Protein AF-Q4VMG7-F1 (afdb_monomer_lite)

Sequence (62 aa):
FWWTSQRHDGKLWNLNAYRTDVIQALGGVETILEHTLFKATAFPSWEGLFWERASGFEESMK

Foldseek 3Di:
DVPDDCVPPNDPDDCPVVVVVVCVVCVHDVSVCVVDCVVVVVDPDPPPDDDDPDDVVVVVVD

Secondary structure (DSSP, 8-state):
-TT--TTTT------HHHHHHHHHHTTHHHHHHHTTTGGGGT-S-STT-----S-HHHHHT-

Organism: NCBI:txid41057

pLDDT: mean 93.87, std 7.72, range [70.5, 98.69]

Radius of gyration: 17.95 Å; chains: 1; bounding box: 36×19×38 Å

InterPro domains:
  IPR019580 Pre-mRNA-processing-splicing factor 8, U6-snRNA-binding [PF10596] (1-62)
  IPR027652 Pre-mRNA-processing-splicing factor 8 [PTHR11140] (1-62)

Structure (mmCIF, N/CA/C/O backbone):
data_AF-Q4VMG7-F1
#
_entry.id   AF-Q4VMG7-F1
#
loop_
_atom_site.group_PDB
_atom_site.id
_atom_site.type_symbol
_atom_site.label_atom_id
_atom_site.label_alt_id
_atom_site.label_comp_id
_atom_site.label_asym_id
_atom_site.label_entity_id
_atom_site.label_seq_id
_atom_site.pdbx_PDB_ins_code
_atom_site.Cartn_x
_atom_site.Cartn_y
_atom_site.Cartn_z
_atom_site.occupancy
_atom_site.B_iso_or_equiv
_atom_site.auth_seq_id
_atom_site.auth_comp_id
_atom_site.auth_asym_id
_atom_site.auth_atom_id
_atom_site.pdbx_PDB_model_num
ATOM 1 N N . PHE A 1 1 ? 19.382 -1.895 -10.696 1.00 92.38 1 PHE A N 1
ATOM 2 C CA . PHE A 1 1 ? 19.388 -2.724 -11.917 1.00 92.38 1 PHE A CA 1
ATOM 3 C C . PHE A 1 1 ? 20.699 -2.475 -12.635 1.00 92.38 1 PHE A C 1
ATOM 5 O O . PHE A 1 1 ? 20.960 -1.330 -12.959 1.00 92.38 1 PHE A O 1
ATOM 12 N N . TRP A 1 2 ? 21.549 -3.492 -12.796 1.00 95.56 2 TRP A N 1
ATOM 13 C CA . TRP A 1 2 ? 22.909 -3.310 -13.329 1.00 95.56 2 TRP A CA 1
ATOM 14 C C . TRP A 1 2 ? 22.941 -2.935 -14.823 1.00 95.56 2 TRP A C 1
ATOM 16 O O . TRP A 1 2 ? 23.943 -2.413 -15.291 1.00 95.56 2 TRP A O 1
ATOM 26 N N . TRP A 1 3 ? 21.848 -3.182 -15.552 1.00 97.25 3 TRP A N 1
ATOM 27 C CA . TRP A 1 3 ? 21.751 -3.021 -17.006 1.00 97.25 3 TRP A CA 1
ATOM 28 C C . TRP A 1 3 ? 21.041 -1.738 -17.468 1.00 97.25 3 TRP A C 1
ATOM 30 O O . TRP A 1 3 ? 20.948 -1.510 -18.666 1.00 97.25 3 TRP A O 1
ATOM 40 N N . THR A 1 4 ? 20.520 -0.909 -16.557 1.00 97.44 4 THR A N 1
ATOM 41 C CA . THR A 1 4 ? 19.806 0.330 -16.913 1.00 97.44 4 THR A CA 1
ATOM 42 C C . THR A 1 4 ? 20.140 1.469 -15.956 1.00 97.44 4 THR A C 1
ATOM 44 O O . THR A 1 4 ? 20.425 1.245 -14.775 1.00 97.44 4 THR A O 1
ATOM 47 N N . SER A 1 5 ? 20.069 2.702 -16.454 1.00 96.69 5 SER A N 1
ATOM 48 C CA . SER A 1 5 ? 20.193 3.932 -15.677 1.00 96.69 5 SER A CA 1
ATOM 49 C C . SER A 1 5 ? 18.958 4.807 -15.855 1.00 96.69 5 SER A C 1
ATOM 51 O O . SER A 1 5 ? 18.683 5.279 -16.950 1.00 96.69 5 SER A O 1
ATOM 53 N N . GLN A 1 6 ? 18.265 5.146 -14.763 1.00 97.25 6 GLN A N 1
ATOM 54 C CA . GLN A 1 6 ? 17.095 6.037 -14.829 1.00 97.25 6 GLN A CA 1
ATOM 55 C C . GLN A 1 6 ? 17.418 7.435 -15.379 1.00 97.25 6 GLN A C 1
ATOM 57 O O . GLN A 1 6 ? 16.525 8.108 -15.884 1.00 97.25 6 GLN A O 1
ATOM 62 N N . ARG A 1 7 ? 18.678 7.884 -15.282 1.00 97.69 7 ARG A N 1
ATOM 63 C CA . ARG A 1 7 ? 19.110 9.188 -15.813 1.00 97.69 7 ARG A CA 1
ATOM 64 C C . ARG A 1 7 ? 19.298 9.180 -17.332 1.00 97.69 7 ARG A C 1
ATOM 66 O O . ARG A 1 7 ? 19.170 10.236 -17.937 1.00 97.69 7 ARG A O 1
ATOM 73 N N . HIS A 1 8 ? 19.621 8.025 -17.920 1.00 97.94 8 HIS A N 1
ATOM 74 C CA . HIS A 1 8 ? 19.883 7.887 -19.358 1.00 97.94 8 HIS A CA 1
ATOM 75 C C . HIS A 1 8 ? 18.722 7.206 -20.095 1.00 97.94 8 HIS A C 1
ATOM 77 O O . HIS A 1 8 ? 18.276 7.716 -21.115 1.00 97.94 8 HIS A O 1
ATOM 83 N N . ASP A 1 9 ? 18.194 6.111 -19.547 1.00 97.94 9 ASP A N 1
ATOM 84 C CA . ASP A 1 9 ? 17.137 5.295 -20.162 1.00 97.94 9 ASP A CA 1
ATOM 85 C C . ASP A 1 9 ? 15.730 5.699 -19.694 1.00 97.94 9 ASP A C 1
ATOM 87 O O . ASP A 1 9 ? 14.722 5.273 -20.256 1.00 97.94 9 ASP A O 1
ATOM 91 N N . GLY A 1 10 ? 15.641 6.500 -18.628 1.00 97.50 10 GLY A N 1
ATOM 92 C CA . GLY A 1 10 ? 14.375 6.822 -17.979 1.00 97.50 10 GLY A CA 1
ATOM 93 C C . GLY A 1 10 ? 13.789 5.652 -17.180 1.00 97.50 10 GLY A C 1
ATOM 94 O O . GLY A 1 10 ? 14.475 4.715 -16.767 1.00 97.50 10 GLY A O 1
ATOM 95 N N . LYS A 1 11 ? 12.484 5.727 -16.897 1.00 97.00 11 LYS A N 1
ATOM 96 C CA . LYS A 1 11 ? 11.751 4.690 -16.160 1.00 97.00 11 LYS A CA 1
ATOM 97 C C . LYS A 1 11 ? 11.159 3.681 -17.149 1.00 97.00 11 LYS A C 1
ATOM 99 O O . LYS A 1 11 ? 10.143 3.961 -17.773 1.00 97.00 11 LYS A O 1
ATOM 104 N N . LEU A 1 12 ? 11.770 2.501 -17.252 1.00 97.69 12 LEU A N 1
ATOM 105 C CA . LEU A 1 12 ? 11.420 1.480 -18.255 1.00 97.69 12 LEU A CA 1
ATOM 106 C C . LEU A 1 12 ? 10.146 0.667 -17.953 1.00 97.69 12 LEU A C 1
ATOM 108 O O . LEU A 1 12 ? 9.755 -0.186 -18.743 1.00 97.69 12 LEU A O 1
ATOM 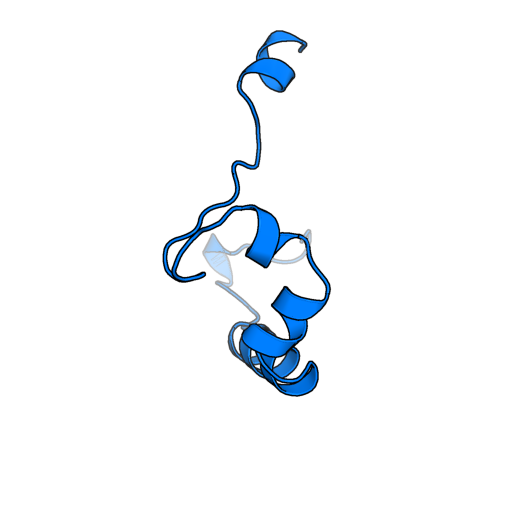112 N N . TRP A 1 13 ? 9.486 0.898 -16.819 1.00 96.88 13 TRP A N 1
ATOM 113 C CA . TRP A 1 13 ? 8.244 0.219 -16.443 1.00 96.88 13 TRP A CA 1
ATOM 114 C C . TRP A 1 13 ? 7.327 1.146 -15.649 1.00 96.88 13 TRP A C 1
ATOM 116 O O . TRP A 1 13 ? 7.776 2.034 -14.920 1.00 96.88 13 TRP A O 1
ATOM 126 N N . ASN A 1 14 ? 6.022 0.899 -15.721 1.00 97.12 14 ASN A N 1
ATOM 127 C CA . ASN A 1 14 ? 5.030 1.596 -14.915 1.00 97.12 14 ASN A CA 1
ATOM 128 C C . ASN A 1 14 ? 4.073 0.589 -14.274 1.00 97.12 14 ASN A C 1
ATOM 130 O O . ASN A 1 14 ? 3.313 -0.073 -14.966 1.00 97.12 14 ASN A O 1
ATOM 134 N N . LEU A 1 15 ? 4.117 0.493 -12.944 1.00 97.62 15 LEU A N 1
ATOM 135 C CA . LEU A 1 15 ? 3.321 -0.454 -12.155 1.00 97.62 15 LEU A CA 1
ATOM 136 C C . LEU A 1 15 ? 2.237 0.249 -11.321 1.00 97.62 15 LEU A C 1
ATOM 138 O O . LEU A 1 15 ? 1.707 -0.333 -10.379 1.00 97.62 15 LEU A O 1
ATOM 142 N N . ASN A 1 16 ? 1.911 1.506 -11.641 1.00 97.69 16 ASN A N 1
ATOM 143 C CA . ASN A 1 16 ? 0.919 2.271 -10.882 1.00 97.69 16 ASN A CA 1
ATOM 144 C C . ASN A 1 16 ? -0.479 1.628 -10.941 1.00 97.69 16 ASN A C 1
ATOM 146 O O . ASN A 1 16 ? -1.145 1.568 -9.914 1.00 97.69 16 ASN A O 1
ATOM 150 N N . ALA A 1 17 ? -0.888 1.105 -12.104 1.00 97.88 17 ALA A N 1
ATOM 151 C CA . ALA A 1 17 ? -2.175 0.421 -12.273 1.00 97.88 17 ALA A CA 1
ATOM 152 C C . ALA A 1 17 ? -2.231 -0.912 -11.511 1.00 97.88 17 ALA A C 1
ATOM 154 O O . ALA A 1 17 ? -3.204 -1.202 -10.830 1.00 97.88 17 ALA A O 1
ATOM 155 N N . TYR A 1 18 ? -1.133 -1.674 -11.503 1.00 98.44 18 TYR A N 1
ATOM 156 C CA . TYR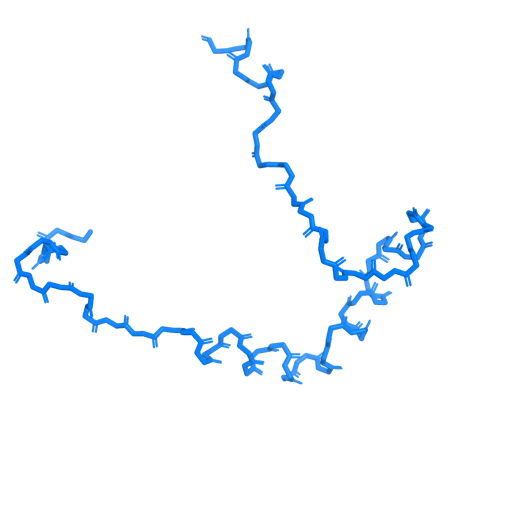 A 1 18 ? -1.074 -2.934 -10.760 1.00 98.44 18 TYR A CA 1
ATOM 157 C C . TYR A 1 18 ? -1.419 -2.749 -9.273 1.00 98.44 18 TYR A C 1
ATOM 159 O O . TYR A 1 18 ? -2.130 -3.560 -8.689 1.00 98.44 18 TYR A O 1
ATOM 167 N N . ARG A 1 19 ? -0.979 -1.639 -8.660 1.00 97.94 19 ARG A N 1
ATOM 168 C CA . ARG A 1 19 ? -1.347 -1.305 -7.277 1.00 97.94 19 ARG A CA 1
ATOM 169 C C . ARG A 1 19 ? -2.861 -1.163 -7.103 1.00 97.94 19 ARG A C 1
ATOM 171 O O . ARG A 1 19 ? -3.398 -1.691 -6.134 1.00 97.94 19 ARG A O 1
ATOM 178 N N . THR A 1 20 ? -3.531 -0.417 -7.980 1.00 97.88 20 THR A N 1
ATOM 179 C CA . THR A 1 20 ? -4.982 -0.199 -7.876 1.00 97.88 20 THR A CA 1
ATOM 180 C C . THR A 1 20 ? -5.752 -1.484 -8.145 1.00 97.88 20 THR A C 1
ATOM 182 O O . THR A 1 20 ? -6.692 -1.788 -7.414 1.00 97.88 20 THR A O 1
ATOM 185 N N . ASP A 1 21 ? -5.303 -2.272 -9.118 1.00 98.44 21 ASP A N 1
ATOM 186 C CA . ASP A 1 21 ? -5.965 -3.510 -9.525 1.00 98.44 21 ASP A CA 1
ATOM 187 C C . ASP A 1 21 ? -5.889 -4.573 -8.425 1.00 98.44 21 ASP A C 1
ATOM 189 O O . ASP A 1 21 ? -6.882 -5.235 -8.139 1.00 98.44 21 ASP A O 1
ATOM 193 N N . VAL A 1 22 ? -4.747 -4.692 -7.738 1.00 98.69 22 VAL A N 1
ATOM 194 C CA . VAL A 1 22 ? -4.600 -5.609 -6.595 1.00 98.69 22 VAL A CA 1
ATOM 195 C C . VAL A 1 22 ? -5.521 -5.217 -5.440 1.00 98.69 22 VAL A C 1
ATOM 197 O O . VAL A 1 22 ? -6.146 -6.090 -4.846 1.00 98.69 22 VAL A O 1
ATOM 200 N N . ILE A 1 23 ? -5.650 -3.921 -5.130 1.00 98.38 23 ILE A N 1
ATOM 201 C CA . ILE A 1 23 ? -6.582 -3.458 -4.087 1.00 98.38 23 ILE A CA 1
ATOM 202 C C . ILE A 1 23 ? -8.014 -3.872 -4.439 1.00 98.38 23 ILE A C 1
ATOM 204 O O . ILE A 1 23 ? -8.734 -4.369 -3.577 1.00 98.38 23 ILE A O 1
ATOM 208 N N . GLN A 1 24 ? -8.417 -3.711 -5.701 1.00 98.31 24 GLN A N 1
ATOM 209 C CA . GLN A 1 24 ? -9.746 -4.124 -6.156 1.00 98.31 24 GLN A CA 1
ATOM 210 C C . GLN A 1 24 ? -9.926 -5.645 -6.121 1.00 98.31 24 GLN A C 1
ATOM 212 O O . GLN A 1 24 ? -10.950 -6.126 -5.643 1.00 98.31 24 GLN A O 1
AT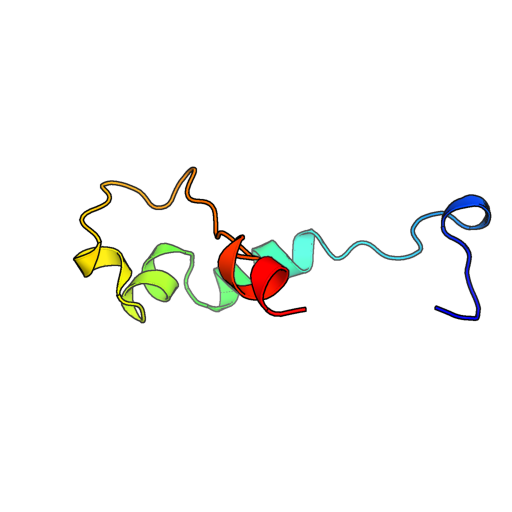OM 217 N N . ALA A 1 25 ? -8.919 -6.411 -6.545 1.00 98.44 25 ALA A N 1
ATOM 218 C CA . ALA A 1 25 ? -8.953 -7.872 -6.507 1.00 98.44 25 ALA A CA 1
ATOM 219 C C . ALA A 1 25 ? -9.095 -8.434 -5.080 1.00 98.44 25 ALA A C 1
ATOM 221 O O . ALA A 1 25 ? -9.653 -9.513 -4.899 1.00 98.44 25 ALA A O 1
ATOM 222 N N . LEU A 1 26 ? -8.625 -7.697 -4.070 1.00 98.44 26 LEU A N 1
ATOM 223 C CA . LEU A 1 26 ? -8.763 -8.036 -2.65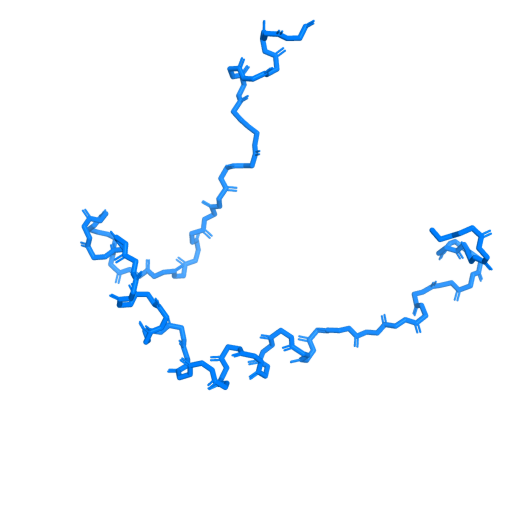0 1.00 98.44 26 LEU A CA 1
ATOM 224 C C . LEU A 1 26 ? -10.074 -7.528 -2.016 1.00 98.44 26 LEU A C 1
ATOM 226 O O . LEU A 1 26 ? -10.241 -7.621 -0.803 1.00 98.44 26 LEU A O 1
ATOM 230 N N . GLY A 1 27 ? -11.007 -6.997 -2.811 1.00 97.88 27 GLY A N 1
ATOM 231 C CA . GLY A 1 27 ? -12.300 -6.510 -2.323 1.00 97.88 27 GLY A CA 1
ATOM 232 C C . GLY A 1 27 ? -12.295 -5.051 -1.864 1.00 97.88 27 GLY A C 1
ATOM 233 O O . GLY A 1 27 ? -13.204 -4.634 -1.149 1.00 97.88 27 GLY A O 1
ATOM 234 N N . GLY A 1 28 ? -11.295 -4.262 -2.263 1.00 98.12 28 GLY A N 1
ATOM 235 C CA . GLY A 1 28 ? -11.192 -2.844 -1.924 1.00 98.12 28 GLY A CA 1
ATOM 236 C C . GLY A 1 28 ? -10.533 -2.577 -0.569 1.00 98.12 28 GLY A C 1
ATOM 237 O O . GLY A 1 28 ? -10.192 -3.485 0.186 1.00 98.12 28 GLY A O 1
ATOM 238 N N . VAL A 1 29 ? -10.324 -1.292 -0.261 1.00 98.00 29 VAL A N 1
ATOM 239 C CA . VAL A 1 29 ? -9.584 -0.870 0.942 1.00 98.00 29 VAL A CA 1
ATOM 240 C C . VAL A 1 29 ? -10.314 -1.268 2.225 1.00 98.00 29 VAL A C 1
ATOM 242 O O . VAL A 1 29 ? -9.678 -1.749 3.155 1.00 98.00 29 VAL A O 1
ATOM 245 N N . GLU A 1 30 ? -11.637 -1.113 2.273 1.00 97.75 30 GLU A N 1
ATOM 246 C CA . GLU A 1 30 ? -12.430 -1.412 3.471 1.00 97.75 30 GLU A CA 1
ATOM 247 C C . GLU A 1 30 ? -12.326 -2.888 3.865 1.00 97.75 30 GLU A C 1
ATOM 249 O O . GLU A 1 30 ? -11.934 -3.175 4.993 1.00 97.75 30 GLU A O 1
ATOM 254 N N . THR A 1 31 ? -12.551 -3.809 2.921 1.00 98.38 31 THR A N 1
ATOM 255 C CA . THR A 1 31 ? -12.430 -5.264 3.132 1.00 98.38 31 THR A CA 1
ATOM 256 C C . THR A 1 31 ? -11.038 -5.654 3.625 1.00 98.38 31 THR A C 1
ATOM 258 O O . THR A 1 31 ? -10.899 -6.439 4.559 1.00 98.38 31 THR A O 1
ATOM 261 N N . ILE A 1 32 ? -9.983 -5.062 3.055 1.00 98.62 32 ILE A N 1
ATOM 262 C CA . ILE A 1 32 ? -8.611 -5.293 3.524 1.00 98.62 32 ILE A CA 1
ATOM 263 C C . ILE A 1 32 ? -8.458 -4.847 4.986 1.00 98.62 32 ILE A C 1
ATOM 265 O O . ILE A 1 32 ? -7.870 -5.570 5.791 1.00 98.62 32 ILE A O 1
ATOM 269 N N . LEU A 1 33 ? -8.983 -3.672 5.345 1.00 98.38 33 LEU A N 1
ATOM 270 C CA . LEU A 1 33 ? -8.852 -3.120 6.696 1.00 98.38 33 LEU A CA 1
ATOM 271 C C . LEU A 1 33 ? -9.626 -3.919 7.751 1.00 98.38 33 LEU A C 1
ATOM 273 O O . LEU A 1 33 ? -9.216 -3.907 8.915 1.00 98.38 33 LEU A O 1
ATOM 277 N N . GLU A 1 34 ? -10.672 -4.660 7.373 1.00 98.12 34 GLU A N 1
ATOM 278 C CA . GLU A 1 34 ? -11.366 -5.590 8.277 1.00 98.12 34 GLU A CA 1
ATOM 279 C C . GLU A 1 34 ? -10.468 -6.724 8.784 1.00 98.12 34 GLU A C 1
ATOM 281 O O . GLU A 1 34 ? -10.688 -7.240 9.878 1.00 98.12 34 GLU A O 1
ATOM 286 N N . HIS A 1 35 ? -9.411 -7.059 8.041 1.00 98.31 35 HIS A N 1
ATOM 287 C CA . HIS A 1 35 ? -8.412 -8.057 8.427 1.00 98.31 35 HIS A CA 1
ATOM 288 C C . HIS A 1 35 ? -7.228 -7.465 9.212 1.00 98.31 35 HIS A C 1
ATOM 290 O O . HIS A 1 35 ? -6.170 -8.085 9.322 1.00 98.31 35 HIS A O 1
ATOM 296 N N . THR A 1 36 ? -7.387 -6.260 9.765 1.00 98.06 36 THR A N 1
ATOM 297 C CA . THR A 1 36 ? -6.350 -5.548 10.525 1.00 98.06 36 THR A CA 1
ATOM 298 C C . THR A 1 36 ? -6.904 -4.983 11.836 1.00 98.06 36 THR A C 1
ATOM 300 O O . THR A 1 36 ? -8.101 -5.039 12.107 1.00 98.06 36 THR A O 1
ATOM 303 N N . LEU A 1 37 ? -6.040 -4.368 12.650 1.00 98.19 37 LEU A N 1
ATOM 304 C CA . LEU A 1 37 ? -6.444 -3.652 13.866 1.00 98.19 37 LEU A CA 1
ATOM 305 C C . LEU A 1 37 ? -6.935 -2.215 13.609 1.00 98.19 37 LEU A C 1
ATOM 307 O O . LEU A 1 37 ? -7.063 -1.445 14.556 1.00 98.19 37 LEU A O 1
ATOM 311 N N . PHE A 1 38 ? -7.237 -1.833 12.365 1.00 98.00 38 PHE A N 1
ATOM 312 C CA . PHE A 1 38 ? -7.629 -0.461 12.024 1.00 98.00 38 PHE A CA 1
ATOM 313 C C . PHE A 1 38 ? -8.822 0.063 12.846 1.00 98.00 38 PHE A C 1
ATOM 315 O O . PHE A 1 38 ? -8.772 1.166 13.379 1.00 98.00 38 PHE A O 1
ATOM 322 N N . LYS A 1 39 ? -9.867 -0.749 13.060 1.00 97.00 39 LYS A N 1
ATOM 323 C CA . LYS A 1 39 ? -11.015 -0.341 13.899 1.00 97.00 39 LYS A CA 1
ATOM 324 C C . LYS A 1 39 ? -10.607 -0.047 15.354 1.00 97.00 39 LYS A C 1
ATOM 326 O O . LYS A 1 39 ? -11.213 0.805 15.996 1.00 97.00 39 LYS A O 1
ATOM 331 N N . ALA A 1 40 ? -9.569 -0.710 15.868 1.00 97.94 40 ALA A N 1
ATOM 332 C CA . ALA A 1 40 ? -9.087 -0.517 17.236 1.00 97.94 40 ALA A CA 1
ATOM 333 C C . ALA A 1 40 ? -8.295 0.787 17.421 1.00 97.94 40 ALA A C 1
ATOM 335 O O . ALA A 1 40 ? -8.198 1.279 18.542 1.00 97.94 40 ALA A O 1
ATOM 336 N N . THR A 1 41 ? -7.760 1.380 16.348 1.00 97.62 41 THR A N 1
ATOM 337 C CA . THR A 1 41 ? -7.062 2.674 16.434 1.00 97.62 41 THR A CA 1
ATOM 338 C C . THR A 1 41 ? -8.026 3.860 16.528 1.00 97.62 41 THR A C 1
ATOM 340 O O . THR A 1 41 ? -7.574 4.986 16.707 1.00 97.62 41 THR A O 1
ATOM 343 N N . ALA A 1 42 ? -9.339 3.623 16.392 1.00 96.81 42 ALA A N 1
ATOM 344 C CA . ALA A 1 42 ? -10.409 4.620 16.490 1.00 96.81 42 ALA A CA 1
ATOM 345 C C . ALA A 1 42 ? -10.289 5.817 15.520 1.00 96.81 42 ALA A C 1
ATOM 347 O O . ALA A 1 42 ? -10.914 6.856 15.736 1.00 96.81 42 ALA A O 1
ATOM 348 N N . PHE A 1 43 ? -9.524 5.680 14.429 1.00 97.44 43 PHE A N 1
ATOM 349 C CA . PHE A 1 43 ? -9.497 6.694 13.376 1.00 97.44 43 PHE A CA 1
ATOM 350 C C . PHE A 1 43 ? -10.819 6.680 12.592 1.00 97.44 43 PHE A C 1
ATOM 352 O O . PHE A 1 43 ? -11.321 5.602 12.270 1.00 97.44 43 PHE A O 1
ATOM 359 N N . PRO A 1 44 ? -11.380 7.853 12.243 1.00 96.12 44 PRO A N 1
ATOM 360 C CA . PRO A 1 44 ? -12.655 7.932 11.530 1.00 96.12 44 PRO A CA 1
ATOM 361 C C . PRO A 1 44 ? -12.542 7.573 10.038 1.00 96.12 44 PRO A C 1
ATOM 363 O O . PRO A 1 44 ? -13.549 7.262 9.411 1.00 96.12 44 PRO A O 1
ATOM 366 N N . SER A 1 45 ? -11.337 7.635 9.462 1.00 96.50 45 SER A N 1
ATOM 367 C CA . SER A 1 45 ? -11.046 7.325 8.059 1.00 96.50 45 SER A CA 1
ATOM 368 C C . SER A 1 45 ? -9.615 6.804 7.921 1.00 96.50 45 SER A C 1
ATOM 370 O O . SER A 1 45 ? -8.751 7.107 8.746 1.00 96.50 45 SER A O 1
ATOM 372 N N . TRP A 1 46 ? -9.373 6.004 6.883 1.00 96.19 46 TRP A N 1
ATOM 373 C CA . TRP A 1 46 ? -8.037 5.548 6.496 1.00 96.19 46 TRP A CA 1
ATOM 374 C C . TRP A 1 46 ? -7.299 6.562 5.607 1.00 96.19 46 TRP A C 1
ATOM 376 O O . TRP A 1 46 ? -6.088 6.447 5.400 1.00 96.19 46 TRP A O 1
ATOM 386 N N . GLU A 1 47 ? -8.012 7.549 5.064 1.00 96.69 47 GLU A N 1
ATOM 387 C CA . GLU A 1 47 ? -7.440 8.586 4.210 1.00 96.69 47 GLU A CA 1
ATOM 388 C C . GLU A 1 47 ? -6.476 9.478 5.002 1.00 96.69 47 GLU A C 1
ATOM 390 O O . GLU A 1 47 ? -6.754 9.893 6.124 1.00 96.69 47 GLU A O 1
ATOM 395 N N . GLY A 1 48 ? -5.320 9.784 4.409 1.00 93.12 48 GLY A N 1
ATOM 396 C CA . GLY A 1 48 ? -4.311 10.650 5.029 1.00 93.12 48 GLY A CA 1
ATOM 397 C C . GLY A 1 48 ? -3.443 9.980 6.099 1.00 93.12 48 GLY A C 1
ATOM 398 O O . GLY A 1 48 ? -2.532 10.624 6.618 1.00 93.12 48 GLY A O 1
ATOM 399 N N . LEU A 1 49 ? -3.660 8.695 6.399 1.00 94.81 49 LEU A N 1
ATOM 400 C CA . LEU A 1 49 ? -2.760 7.945 7.269 1.00 94.81 49 LEU A CA 1
ATOM 401 C C . LEU A 1 49 ? -1.397 7.738 6.608 1.00 94.81 49 LEU A C 1
ATOM 403 O O . LEU A 1 49 ? -1.285 7.450 5.414 1.00 94.81 49 LEU A O 1
ATOM 407 N N . PHE A 1 50 ? -0.352 7.835 7.423 1.00 93.88 50 PHE A N 1
ATOM 408 C CA . PHE A 1 50 ? 1.019 7.561 7.027 1.00 93.88 50 PHE A CA 1
ATOM 409 C C . PHE A 1 50 ? 1.638 6.536 7.974 1.00 93.88 50 PHE A C 1
ATOM 411 O O . PHE A 1 50 ? 1.321 6.482 9.159 1.00 93.88 50 PHE A O 1
ATOM 418 N N . TRP A 1 51 ? 2.536 5.721 7.429 1.00 91.62 51 TRP A N 1
ATOM 419 C CA . TRP A 1 51 ? 3.310 4.755 8.197 1.00 91.62 51 TRP A CA 1
ATOM 420 C C . TRP A 1 51 ? 4.701 5.325 8.449 1.00 91.62 51 TRP A C 1
ATOM 422 O O . TRP A 1 51 ? 5.428 5.625 7.497 1.00 91.62 51 TRP A O 1
ATOM 432 N N . GLU A 1 52 ? 5.087 5.455 9.715 1.00 89.06 52 GLU A N 1
ATOM 433 C CA . GLU A 1 52 ? 6.462 5.779 10.087 1.00 89.06 52 GLU A CA 1
ATOM 434 C C . GLU A 1 52 ? 7.354 4.557 9.804 1.00 89.06 52 GLU A C 1
ATOM 436 O O . GLU A 1 52 ? 7.134 3.474 10.340 1.00 89.06 52 GLU A O 1
ATOM 441 N N . ARG A 1 53 ? 8.310 4.697 8.873 1.00 76.56 53 ARG A N 1
ATOM 442 C CA . ARG A 1 53 ? 9.123 3.576 8.347 1.00 76.56 53 ARG A CA 1
ATOM 443 C C . ARG A 1 53 ? 10.448 3.363 9.069 1.00 76.56 53 ARG A C 1
ATOM 445 O O . ARG A 1 53 ? 11.027 2.294 8.934 1.00 76.56 53 ARG A O 1
ATOM 452 N N . ALA A 1 54 ? 10.931 4.379 9.766 1.00 72.50 54 ALA A N 1
ATOM 453 C CA . ALA A 1 54 ? 12.121 4.330 10.593 1.00 72.50 54 ALA A CA 1
ATOM 454 C C . A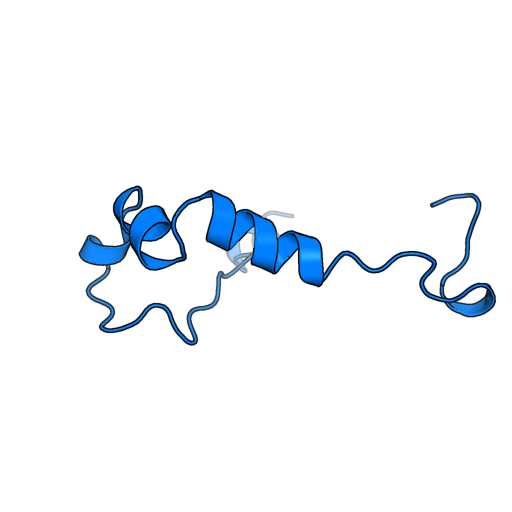LA A 1 54 ? 11.810 5.179 11.817 1.00 72.50 54 ALA A C 1
ATOM 456 O O . ALA A 1 54 ? 11.502 6.361 11.674 1.00 72.50 54 ALA A O 1
ATOM 457 N N . SER A 1 55 ? 11.845 4.564 12.993 1.00 72.44 55 SER A N 1
ATOM 458 C CA . SER A 1 55 ? 11.794 5.329 14.233 1.00 72.44 55 SER A CA 1
ATOM 459 C C . SER A 1 55 ? 13.194 5.873 14.512 1.00 72.44 55 SER A C 1
ATOM 461 O O . SER A 1 55 ? 14.189 5.178 14.286 1.00 72.44 55 SER A O 1
ATOM 463 N N . GLY A 1 56 ? 13.297 7.090 15.054 1.00 72.38 56 GLY A N 1
ATOM 464 C CA . GLY A 1 56 ? 14.592 7.636 15.496 1.00 72.38 56 GLY A CA 1
ATOM 465 C C . GLY A 1 56 ? 15.310 6.738 16.519 1.00 72.38 56 GLY A C 1
ATOM 466 O O . GLY A 1 56 ? 16.520 6.835 16.704 1.00 72.38 56 GLY A O 1
ATOM 467 N N . PHE A 1 57 ? 14.576 5.810 17.140 1.00 81.81 57 PHE A N 1
ATOM 468 C CA . PHE A 1 57 ? 15.118 4.797 18.033 1.00 8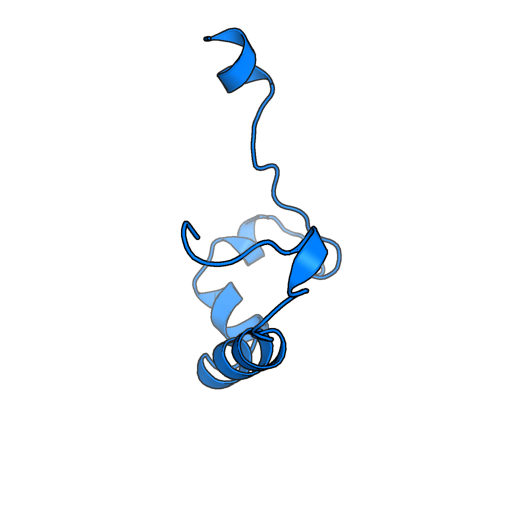1.81 57 PHE A CA 1
ATOM 469 C C . PHE A 1 57 ? 16.056 3.807 17.323 1.00 81.81 57 PHE A C 1
ATOM 471 O O . PHE A 1 57 ? 17.163 3.574 17.806 1.00 81.81 57 PHE A O 1
ATOM 478 N N . GLU A 1 58 ? 15.671 3.263 16.164 1.00 82.25 58 GLU A N 1
ATOM 479 C CA . GLU A 1 58 ? 16.515 2.314 15.416 1.00 82.25 58 GLU A CA 1
ATOM 480 C C . GLU A 1 58 ? 17.807 2.965 14.906 1.00 82.25 58 GLU A C 1
ATOM 482 O O . GLU A 1 58 ? 18.843 2.310 14.813 1.00 82.25 58 GLU A O 1
ATOM 487 N N . GLU A 1 59 ? 17.760 4.262 14.595 1.00 78.75 59 GLU A N 1
ATOM 488 C CA . GLU A 1 59 ? 18.933 5.037 14.189 1.00 78.75 59 GLU A CA 1
ATOM 489 C C . GLU A 1 59 ? 19.872 5.326 15.367 1.00 78.75 59 GLU A C 1
ATOM 491 O O . GLU A 1 59 ? 21.085 5.276 15.193 1.00 78.75 59 GLU A O 1
ATOM 496 N N . SER A 1 60 ? 19.336 5.526 16.578 1.00 81.81 60 SER A N 1
ATOM 497 C CA . SER A 1 60 ? 20.140 5.726 17.798 1.00 81.81 60 SER A CA 1
ATOM 498 C C . SER A 1 60 ? 20.918 4.485 18.260 1.00 81.81 60 SER A C 1
ATOM 500 O O . SER A 1 60 ? 21.805 4.596 19.102 1.00 81.81 60 SER A O 1
ATOM 502 N N . MET A 1 61 ? 20.579 3.311 17.717 1.00 83.94 61 MET A N 1
ATOM 503 C CA . MET A 1 61 ? 21.200 2.018 18.028 1.00 83.94 61 MET A CA 1
ATOM 504 C C . MET A 1 61 ? 22.223 1.566 16.967 1.00 83.94 61 MET A C 1
ATOM 506 O O . MET A 1 61 ? 22.738 0.450 17.070 1.00 83.94 61 MET A O 1
ATOM 510 N N . LYS A 1 62 ? 22.490 2.389 15.943 1.00 70.50 62 LYS A N 1
ATOM 511 C CA . LYS A 1 62 ? 23.553 2.163 14.949 1.00 70.50 62 LYS A CA 1
ATOM 512 C C . LYS A 1 62 ? 24.868 2.788 15.393 1.00 70.50 62 LYS A C 1
ATOM 514 O O . LYS A 1 62 ? 25.905 2.141 15.133 1.00 70.50 62 LYS A O 1
#